Protein AF-X1W2R2-F1 (afdb_monomer_lite)

Secondary structure (DSSP, 8-state):
----S-TTSHHHHHHHHTT--S-EEEES--SPPPHHHHTSSTT-EEEEESSSTTTT-SS-HHHHHHHHT-S----EE-

pLDDT: mean 95.88, std 4.14, range [68.38, 98.69]

Foldseek 3Di:
DDDDPALPDPVNLVVLLVVQAQEAEAELDDYDHDVSNQPRHVVGYKYKAFFDPPPDPDDPRPVVCVVVVPPDTGIDID

Structure (mmCIF, N/CA/C/O backbone):
data_AF-X1W2R2-F1
#
_entry.id   AF-X1W2R2-F1
#
loop_
_atom_site.group_PDB
_atom_site.id
_atom_site.type_symbol
_atom_site.label_atom_id
_atom_site.label_alt_id
_atom_site.label_comp_id
_atom_site.label_asym_id
_atom_site.label_entity_id
_atom_site.label_seq_id
_atom_site.pdbx_PDB_ins_code
_atom_site.Cartn_x
_atom_site.Cartn_y
_atom_site.Cartn_z
_atom_site.occupancy
_atom_site.B_iso_or_equiv
_atom_site.auth_seq_id
_atom_site.auth_comp_id
_atom_site.auth_asym_id
_atom_site.auth_atom_id
_atom_site.pdbx_PDB_model_num
ATOM 1 N N . MET A 1 1 ? -12.306 15.342 9.342 1.00 68.38 1 MET A N 1
ATOM 2 C CA . MET A 1 1 ? -11.068 14.874 8.682 1.00 68.38 1 MET A CA 1
ATOM 3 C C . MET A 1 1 ? -10.158 14.335 9.775 1.00 68.38 1 MET A C 1
ATOM 5 O O . MET A 1 1 ? -9.825 15.100 10.669 1.00 68.38 1 MET A O 1
ATOM 9 N N . VAL A 1 2 ? -9.848 13.036 9.768 1.00 81.75 2 VAL A N 1
ATOM 10 C CA . VAL A 1 2 ? -8.970 12.398 10.767 1.00 81.75 2 VAL A CA 1
ATOM 11 C C . VAL A 1 2 ? -7.556 12.378 10.186 1.00 81.75 2 VAL A C 1
ATOM 13 O O . VAL A 1 2 ? -7.361 11.862 9.091 1.00 81.75 2 VAL A O 1
ATOM 16 N N . GLN A 1 3 ? -6.591 12.997 10.868 1.00 90.94 3 GLN A N 1
ATOM 17 C CA . GLN A 1 3 ? -5.190 13.092 10.427 1.00 90.94 3 GLN A CA 1
ATOM 18 C C . GLN A 1 3 ? -4.279 12.648 11.578 1.00 90.94 3 GLN A C 1
ATOM 20 O O . GLN A 1 3 ? -3.688 13.489 12.257 1.00 90.94 3 GLN A O 1
ATOM 25 N N . PRO A 1 4 ? -4.235 11.341 11.873 1.00 91.31 4 PRO A N 1
ATOM 26 C CA . PRO A 1 4 ? -3.524 10.835 13.030 1.00 91.31 4 PRO A CA 1
ATOM 27 C C . PRO A 1 4 ? -2.019 10.849 12.767 1.00 91.31 4 PRO A C 1
ATOM 29 O O . PRO A 1 4 ? -1.554 10.490 11.681 1.00 91.31 4 PRO A O 1
ATOM 32 N N . VAL A 1 5 ? -1.241 11.218 13.782 1.00 92.06 5 VAL A N 1
ATOM 33 C CA . VAL A 1 5 ? 0.226 11.152 13.709 1.00 92.06 5 VAL A CA 1
ATOM 34 C C . VAL A 1 5 ? 0.696 9.693 13.680 1.00 92.06 5 VAL A C 1
ATOM 36 O O . VAL A 1 5 ? 1.710 9.390 13.054 1.00 92.06 5 VAL A O 1
ATOM 39 N N . ASN A 1 6 ? -0.063 8.783 14.302 1.00 93.00 6 ASN A N 1
ATOM 40 C CA . ASN A 1 6 ? 0.250 7.362 14.372 1.00 93.00 6 ASN A CA 1
ATOM 41 C C . ASN A 1 6 ? -1.016 6.491 14.290 1.00 93.00 6 ASN A C 1
ATOM 43 O O . ASN A 1 6 ? -1.877 6.549 15.161 1.00 93.00 6 ASN A O 1
ATOM 47 N N . LEU A 1 7 ? -1.104 5.620 13.281 1.00 93.69 7 LEU A N 1
ATOM 48 C CA . LEU A 1 7 ? -2.217 4.673 13.115 1.00 93.69 7 LEU A CA 1
ATOM 49 C C . LEU A 1 7 ? -2.320 3.606 14.216 1.00 93.69 7 LEU A C 1
ATOM 51 O O . LEU A 1 7 ? -3.330 2.910 14.288 1.00 93.69 7 LEU A O 1
ATOM 55 N N . ARG A 1 8 ? -1.284 3.421 15.041 1.00 93.50 8 ARG A N 1
ATOM 56 C CA . ARG A 1 8 ? -1.286 2.424 16.125 1.00 93.50 8 ARG A CA 1
ATOM 57 C C . ARG A 1 8 ? -2.038 2.884 17.374 1.00 93.50 8 ARG A C 1
ATOM 59 O O . ARG A 1 8 ? -2.210 2.082 18.287 1.00 93.50 8 ARG A O 1
ATOM 66 N N . GLU A 1 9 ? -2.448 4.146 17.434 1.00 92.81 9 GLU A N 1
ATOM 67 C CA . GLU A 1 9 ?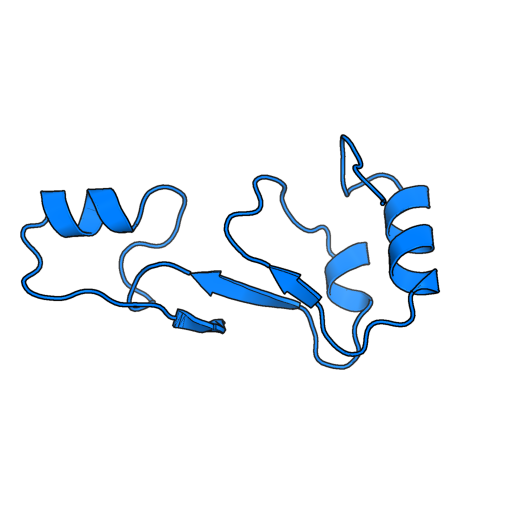 -3.280 4.670 18.518 1.00 92.81 9 GLU A CA 1
ATOM 68 C C . GLU A 1 9 ? -4.674 4.028 18.468 1.00 92.81 9 GLU A C 1
ATOM 70 O O . GLU A 1 9 ? -5.298 3.928 17.408 1.00 92.81 9 GLU A O 1
ATOM 75 N N . LYS A 1 10 ? -5.167 3.555 19.617 1.00 90.75 10 LYS A N 1
ATOM 76 C CA . LYS A 1 10 ? -6.414 2.778 19.703 1.00 90.75 10 LYS A CA 1
ATOM 77 C C . LYS A 1 10 ? -7.616 3.612 19.262 1.00 90.75 10 LYS A C 1
ATOM 79 O O . LYS A 1 10 ? -8.485 3.125 18.545 1.00 90.75 10 LYS A O 1
ATOM 84 N N . GLU A 1 11 ? -7.605 4.884 19.632 1.00 93.62 11 GLU A N 1
ATOM 85 C CA . GLU A 1 11 ? -8.617 5.881 19.305 1.00 93.62 11 GLU A CA 1
ATOM 86 C C . GLU A 1 11 ? -8.759 6.059 17.788 1.00 93.62 11 GLU A C 1
ATOM 88 O O . GLU A 1 11 ? -9.856 6.304 17.291 1.00 93.62 11 GLU A O 1
ATOM 93 N N . VAL A 1 12 ? -7.672 5.888 17.029 1.00 94.31 12 VAL A N 1
ATOM 94 C CA . VAL A 1 12 ? -7.684 6.006 15.565 1.00 94.31 12 VAL A CA 1
ATOM 95 C C . VAL A 1 12 ? -8.413 4.828 14.932 1.00 94.31 12 VAL A C 1
ATOM 97 O O . VAL A 1 12 ? -9.245 5.028 14.048 1.00 94.31 12 VAL A O 1
ATOM 100 N N . ALA A 1 13 ? -8.145 3.605 15.395 1.00 94.12 13 ALA A N 1
ATOM 101 C CA . ALA A 1 13 ? -8.861 2.420 14.926 1.00 94.12 13 ALA A CA 1
ATOM 102 C C . ALA A 1 13 ? -10.360 2.497 15.269 1.00 94.12 13 ALA A C 1
ATOM 104 O O . ALA A 1 13 ? -11.194 2.164 14.431 1.00 94.12 13 ALA A O 1
ATOM 105 N N . GLU A 1 14 ? -10.714 3.007 16.452 1.00 95.12 14 GLU A N 1
ATOM 106 C CA . GLU A 1 14 ? -12.112 3.223 16.851 1.00 95.12 14 GLU A CA 1
ATOM 107 C C . GLU A 1 14 ? -12.805 4.278 15.977 1.00 95.12 14 GLU A C 1
ATOM 109 O O . GLU A 1 14 ? -13.927 4.061 15.516 1.00 95.12 14 GLU A O 1
ATOM 114 N N . GLN A 1 15 ? -12.126 5.392 15.680 1.00 95.12 15 GLN A N 1
ATOM 115 C CA . GLN A 1 15 ? -12.633 6.413 14.760 1.00 95.12 15 GLN A CA 1
ATOM 116 C C . GLN A 1 15 ? -12.851 5.857 13.350 1.00 95.12 15 GLN A C 1
ATOM 118 O O . GLN A 1 15 ? -13.887 6.134 12.751 1.00 95.12 15 GLN A O 1
ATOM 123 N N . LEU A 1 16 ? -11.908 5.067 12.827 1.00 95.25 16 LEU A N 1
ATOM 124 C CA . LEU A 1 16 ? -12.029 4.430 11.513 1.00 95.25 16 LEU A CA 1
ATOM 125 C C . LEU A 1 16 ? -13.170 3.406 11.482 1.00 95.25 16 LEU A C 1
ATOM 127 O O . LEU A 1 16 ? -13.950 3.398 10.533 1.00 95.25 16 LEU A O 1
ATOM 131 N N . ALA A 1 17 ? -13.315 2.588 12.527 1.00 95.44 17 ALA A N 1
ATOM 132 C CA . ALA A 1 17 ? -14.403 1.620 12.640 1.00 95.44 17 ALA A CA 1
ATOM 133 C C . ALA A 1 17 ? -15.782 2.296 12.713 1.00 95.44 17 ALA A C 1
ATOM 135 O O . ALA A 1 17 ? -16.737 1.813 12.106 1.00 95.44 17 ALA A O 1
ATOM 136 N N . GLY A 1 18 ? -15.879 3.448 13.388 1.00 96.31 18 GLY A N 1
ATOM 137 C CA . GLY A 1 18 ? -17.104 4.250 13.470 1.00 96.31 18 GLY A CA 1
ATOM 138 C C . GLY A 1 18 ? -17.562 4.863 12.140 1.00 96.31 18 GLY A C 1
ATOM 139 O O . GLY A 1 18 ? -18.697 5.323 12.045 1.00 96.31 18 GLY A O 1
ATOM 140 N N . LEU A 1 19 ? -16.715 4.856 11.103 1.00 96.00 19 LEU A N 1
ATOM 141 C CA . LEU A 1 19 ? -17.108 5.244 9.742 1.00 96.00 19 LEU A CA 1
ATOM 142 C C . LEU A 1 19 ? -17.806 4.112 8.978 1.00 96.00 19 LEU A C 1
ATOM 144 O O . LEU A 1 19 ? -18.317 4.357 7.888 1.00 96.00 19 LEU A O 1
ATOM 148 N N . HIS A 1 20 ? -17.817 2.893 9.527 1.00 96.44 20 HIS A N 1
ATOM 149 C CA . HIS A 1 20 ? -18.380 1.693 8.907 1.00 96.44 20 HIS A CA 1
ATOM 150 C C . HIS A 1 20 ? -17.909 1.455 7.455 1.00 96.44 20 HIS A C 1
ATOM 152 O O . HIS A 1 20 ? -18.743 1.276 6.565 1.00 96.44 20 HIS A O 1
ATOM 158 N N . PRO A 1 21 ? -16.589 1.465 7.172 1.00 97.12 21 PRO A N 1
ATOM 159 C CA . PRO A 1 21 ? -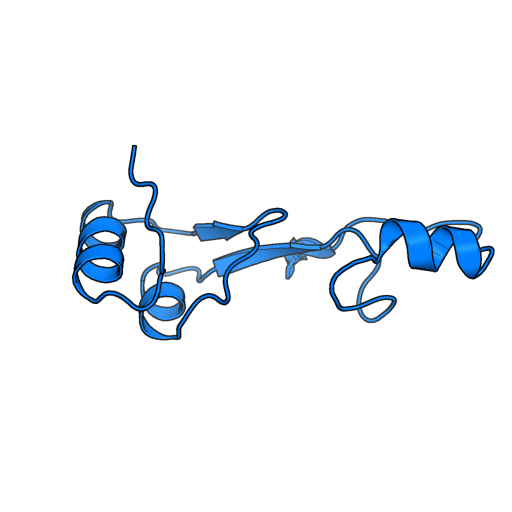16.106 1.261 5.814 1.00 97.12 21 PRO A CA 1
ATOM 160 C C . PRO A 1 21 ? -16.312 -0.192 5.374 1.00 97.12 21 PRO A C 1
ATOM 162 O O . PRO A 1 21 ? -15.930 -1.127 6.072 1.00 97.12 21 PRO A O 1
ATOM 165 N N . GLU A 1 22 ? -16.849 -0.392 4.173 1.00 98.12 22 GLU A N 1
ATOM 166 C CA . GLU A 1 22 ? -16.888 -1.721 3.550 1.00 98.12 22 GLU A CA 1
ATOM 167 C C . GLU A 1 22 ? -15.514 -2.119 2.983 1.00 98.12 22 GLU A C 1
ATOM 169 O O . GLU A 1 22 ? -15.153 -3.293 2.994 1.00 98.12 22 GLU A O 1
ATOM 174 N N . VAL A 1 23 ? -14.729 -1.134 2.533 1.00 98.06 23 VAL A N 1
ATOM 175 C CA . VAL A 1 23 ? -13.369 -1.270 1.990 1.00 98.06 23 VAL A CA 1
ATOM 176 C C . VAL A 1 23 ? -12.528 -0.064 2.407 1.00 98.06 23 VAL A C 1
ATOM 178 O O . VAL A 1 23 ? -13.042 1.051 2.514 1.00 98.06 23 VAL A O 1
AT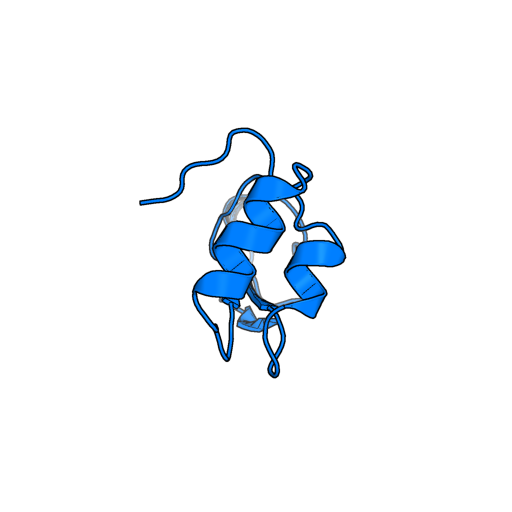OM 181 N N . ILE A 1 24 ? -11.225 -0.264 2.605 1.00 97.81 24 ILE A N 1
ATOM 182 C CA . ILE A 1 24 ? -10.260 0.831 2.762 1.00 97.81 24 ILE A CA 1
ATOM 183 C C . ILE A 1 24 ? -9.334 0.851 1.546 1.00 97.81 24 ILE A C 1
ATOM 185 O O . ILE A 1 24 ? -8.728 -0.160 1.204 1.00 97.81 24 ILE A O 1
ATOM 189 N N . VAL A 1 25 ? -9.201 2.014 0.905 1.00 98.00 25 VAL A N 1
ATOM 190 C CA . VAL A 1 25 ? -8.283 2.218 -0.225 1.00 98.00 25 VAL A CA 1
ATOM 191 C C . VAL A 1 25 ? -7.055 2.981 0.252 1.00 98.00 25 VAL A C 1
ATOM 193 O O . VAL A 1 25 ? -7.165 4.091 0.772 1.00 98.00 25 VAL A O 1
ATOM 196 N N . VAL A 1 26 ? -5.881 2.394 0.050 1.00 97.62 26 VAL A N 1
ATOM 197 C CA . VAL A 1 26 ? -4.586 2.951 0.442 1.00 97.62 26 VAL A CA 1
ATOM 198 C C . VAL A 1 26 ? -3.811 3.342 -0.813 1.00 97.62 26 VAL A C 1
ATOM 200 O O . VAL A 1 26 ? -3.618 2.537 -1.722 1.00 97.62 26 VAL A O 1
ATOM 203 N N . ALA A 1 27 ? -3.355 4.591 -0.873 1.00 96.62 27 ALA A N 1
ATOM 204 C CA . ALA A 1 27 ? -2.564 5.103 -1.986 1.00 96.62 27 ALA A CA 1
ATOM 205 C C . ALA A 1 27 ? -1.458 6.012 -1.451 1.00 96.62 27 ALA A C 1
ATOM 207 O O . ALA A 1 27 ? -1.747 7.041 -0.845 1.00 96.62 27 ALA A O 1
ATOM 208 N N . ALA A 1 28 ? -0.197 5.616 -1.657 1.00 95.00 28 ALA A N 1
ATOM 209 C CA . ALA A 1 28 ? 0.983 6.373 -1.224 1.00 95.00 28 ALA A CA 1
ATOM 210 C C . ALA A 1 28 ? 0.927 6.835 0.252 1.00 95.00 28 ALA A C 1
ATOM 212 O O . ALA A 1 28 ? 1.342 7.943 0.592 1.00 95.00 28 ALA A O 1
ATOM 213 N N . PHE A 1 29 ? 0.404 5.982 1.137 1.00 94.62 29 PHE A N 1
ATOM 214 C CA . PHE A 1 29 ? 0.290 6.284 2.559 1.00 94.62 29 PHE A CA 1
ATOM 215 C C . PHE A 1 29 ? 1.551 5.843 3.311 1.00 94.62 29 PHE A C 1
ATOM 217 O O . PHE A 1 29 ? 1.987 4.700 3.201 1.00 94.62 29 PHE A O 1
ATOM 224 N N . GLY A 1 30 ? 2.157 6.766 4.060 1.00 90.62 30 GLY A N 1
ATOM 225 C CA . GLY A 1 30 ? 3.502 6.578 4.615 1.00 90.62 30 GLY A CA 1
ATOM 226 C C . GLY A 1 30 ? 3.587 5.761 5.906 1.00 90.62 30 GLY A C 1
ATOM 227 O O . GLY A 1 30 ? 4.688 5.382 6.300 1.00 90.62 30 GLY A O 1
ATOM 228 N N . GLN A 1 31 ? 2.468 5.500 6.587 1.00 93.44 31 GLN A N 1
ATOM 229 C CA . GLN A 1 31 ? 2.477 4.720 7.827 1.00 93.44 31 GLN A CA 1
ATOM 230 C C . GLN A 1 31 ? 2.107 3.261 7.556 1.00 93.44 31 GLN A C 1
ATOM 232 O O . GLN A 1 31 ? 1.284 2.959 6.695 1.00 93.44 31 GLN A O 1
ATOM 237 N N . ILE A 1 32 ? 2.682 2.353 8.344 1.00 94.25 32 ILE A N 1
ATOM 238 C CA . ILE A 1 32 ? 2.296 0.940 8.332 1.00 94.25 32 ILE A CA 1
ATOM 239 C C . ILE A 1 32 ? 0.888 0.817 8.912 1.00 94.25 32 ILE A C 1
ATOM 241 O O . ILE A 1 32 ? 0.652 1.255 10.039 1.00 94.25 32 ILE A O 1
ATOM 245 N N . LEU A 1 33 ? -0.017 0.177 8.172 1.00 96.00 33 LEU A N 1
ATOM 246 C CA . LEU A 1 33 ? -1.335 -0.187 8.681 1.00 96.00 33 LEU A CA 1
ATOM 247 C C . LEU A 1 33 ? -1.175 -1.319 9.711 1.00 96.00 33 LEU A C 1
ATOM 249 O O . LEU A 1 33 ? -0.705 -2.400 9.348 1.00 96.00 33 LEU A O 1
ATOM 253 N N . PRO A 1 34 ? -1.516 -1.101 10.995 1.00 96.75 34 PRO A N 1
ATOM 254 C CA . PRO A 1 34 ? -1.547 -2.183 11.971 1.00 96.75 34 PRO A CA 1
ATOM 255 C C . PRO A 1 34 ? -2.721 -3.129 11.689 1.00 96.75 34 PRO A C 1
ATOM 257 O O . PRO A 1 34 ? -3.707 -2.741 11.062 1.00 96.75 34 PRO A O 1
ATOM 260 N N . GLN A 1 35 ? -2.650 -4.353 12.218 1.00 96.44 35 GLN A N 1
ATOM 261 C CA . GLN A 1 35 ? -3.709 -5.356 12.050 1.00 96.44 35 GLN A CA 1
ATOM 262 C C . GLN A 1 35 ? -5.085 -4.842 12.507 1.00 96.44 35 GLN A C 1
ATOM 264 O O . GLN A 1 35 ? -6.082 -5.072 11.836 1.00 96.44 35 GLN A O 1
ATOM 269 N N . SER A 1 36 ? -5.122 -4.029 13.570 1.00 95.88 36 SER A N 1
ATOM 270 C CA . SER A 1 36 ? -6.343 -3.386 14.075 1.00 95.88 36 SER A CA 1
ATOM 271 C C . SER A 1 36 ? -7.050 -2.478 13.067 1.00 95.88 36 SER A C 1
ATOM 273 O O . SER A 1 36 ? -8.217 -2.177 13.268 1.00 95.88 36 SER A O 1
ATOM 275 N N . VAL A 1 37 ? -6.354 -2.010 12.026 1.00 96.31 37 VAL A N 1
ATOM 276 C CA . VAL A 1 37 ? -6.936 -1.249 10.911 1.00 96.31 37 VAL A CA 1
ATOM 277 C C . VAL A 1 37 ? -7.279 -2.171 9.742 1.00 96.31 37 VAL A C 1
ATOM 279 O O . VAL A 1 37 ? -8.322 -1.993 9.119 1.00 96.31 37 VAL A O 1
ATOM 282 N N . LEU A 1 38 ? -6.424 -3.161 9.456 1.00 97.31 38 LEU A N 1
ATOM 283 C CA . LEU A 1 38 ? -6.639 -4.139 8.382 1.00 97.31 38 LEU A CA 1
ATOM 284 C C . LEU A 1 38 ? -7.912 -4.973 8.587 1.00 97.31 38 LEU A C 1
ATOM 286 O O . LEU A 1 38 ? -8.563 -5.321 7.608 1.00 97.31 38 LEU A O 1
ATOM 290 N N . ASP A 1 39 ? -8.276 -5.240 9.843 1.00 97.19 39 ASP A N 1
ATOM 291 C CA . ASP A 1 39 ? -9.449 -6.042 10.213 1.00 97.19 39 ASP A CA 1
ATOM 292 C C . ASP A 1 39 ? -10.772 -5.250 10.223 1.00 97.19 39 ASP A C 1
ATOM 294 O O . ASP A 1 39 ? -11.828 -5.835 10.455 1.00 97.19 39 ASP A O 1
ATOM 298 N N . ILE A 1 40 ? -10.743 -3.926 10.015 1.00 97.12 40 ILE A N 1
ATOM 299 C CA . ILE A 1 40 ? -11.948 -3.079 10.077 1.00 97.12 40 ILE A CA 1
ATOM 300 C C . ILE A 1 40 ? -12.898 -3.341 8.892 1.00 97.12 40 ILE A C 1
ATOM 302 O O . ILE A 1 40 ? -14.068 -3.646 9.134 1.00 97.12 40 ILE A O 1
ATOM 306 N N . PRO A 1 41 ? -12.467 -3.176 7.625 1.00 98.00 41 PRO A N 1
ATOM 307 C CA . PRO A 1 41 ? -13.366 -3.312 6.484 1.00 98.00 41 PRO A CA 1
ATOM 308 C C . PRO A 1 41 ? -13.671 -4.774 6.147 1.00 98.00 41 PRO A C 1
ATOM 310 O O . PRO A 1 41 ? -12.769 -5.604 6.048 1.00 98.00 41 PRO A O 1
ATOM 313 N N . GLY A 1 42 ? 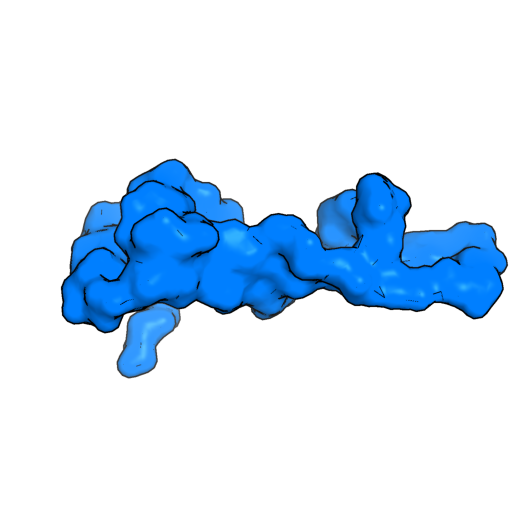-14.940 -5.074 5.854 1.00 96.81 42 GLY A N 1
ATOM 314 C CA . GLY A 1 42 ? -15.379 -6.424 5.477 1.00 96.81 42 GLY A CA 1
ATOM 315 C C . GLY A 1 42 ? -14.723 -6.967 4.199 1.00 96.81 42 GLY A C 1
ATOM 316 O O . GLY A 1 42 ? -14.488 -8.169 4.100 1.00 96.81 42 GLY A O 1
ATOM 317 N N . TYR A 1 43 ? -14.377 -6.093 3.246 1.00 97.69 43 TYR A N 1
ATOM 318 C CA . TYR A 1 43 ? -13.636 -6.450 2.028 1.00 97.69 43 TYR A CA 1
ATOM 319 C C . TYR A 1 43 ? -12.122 -6.209 2.134 1.00 97.69 43 TYR A C 1
ATOM 321 O O . TYR A 1 43 ? -11.408 -6.337 1.139 1.00 97.69 43 TYR A O 1
ATOM 329 N N . GLY A 1 44 ? -11.616 -5.882 3.324 1.00 97.12 44 GLY A N 1
ATOM 330 C CA . GLY A 1 44 ? -10.198 -5.643 3.562 1.00 97.12 44 GLY A CA 1
ATOM 331 C C . GLY A 1 44 ? -9.698 -4.273 3.088 1.00 97.12 44 GLY A C 1
ATOM 332 O O . GLY A 1 44 ? -10.456 -3.373 2.703 1.00 97.12 44 GLY A O 1
ATOM 333 N N . CYS A 1 45 ? -8.379 -4.115 3.159 1.00 98.12 45 CYS A N 1
ATOM 334 C CA . CYS A 1 45 ? -7.668 -2.938 2.680 1.00 98.12 45 CYS A CA 1
ATOM 335 C C . CYS A 1 45 ? -7.005 -3.260 1.344 1.00 98.12 45 CYS A C 1
ATOM 337 O O . CYS A 1 45 ? -6.210 -4.194 1.282 1.00 98.12 45 CYS A O 1
ATOM 339 N N . ILE A 1 46 ? -7.277 -2.455 0.318 1.00 98.12 46 ILE A N 1
ATOM 340 C CA . ILE A 1 46 ? -6.596 -2.549 -0.975 1.00 98.12 46 ILE A CA 1
ATOM 341 C C . ILE A 1 46 ? -5.558 -1.442 -1.114 1.00 98.12 46 ILE A C 1
ATOM 343 O O . ILE A 1 46 ? -5.789 -0.300 -0.710 1.00 98.12 46 ILE A O 1
ATOM 347 N N . ASN A 1 47 ? -4.419 -1.759 -1.714 1.00 98.06 47 ASN A N 1
ATOM 348 C CA . ASN A 1 47 ? -3.328 -0.825 -1.939 1.00 98.06 47 ASN A CA 1
ATOM 349 C C . ASN A 1 47 ? -3.064 -0.613 -3.434 1.00 98.06 47 ASN A C 1
ATOM 351 O O . ASN A 1 47 ? -2.904 -1.563 -4.199 1.00 98.06 47 ASN A O 1
ATOM 355 N N . ILE A 1 48 ? -2.944 0.655 -3.829 1.00 98.19 48 ILE A N 1
ATOM 356 C CA . ILE A 1 48 ? -2.522 1.067 -5.168 1.00 98.19 48 ILE A CA 1
ATOM 357 C C . ILE A 1 48 ? -0.994 1.130 -5.187 1.00 98.19 48 ILE A C 1
ATOM 359 O O . ILE A 1 48 ? -0.391 2.073 -4.669 1.00 98.19 48 ILE A O 1
ATOM 363 N N . HIS A 1 49 ? -0.355 0.124 -5.784 1.00 98.38 49 HIS A N 1
ATOM 364 C CA . HIS A 1 49 ? 1.103 0.042 -5.863 1.00 98.38 49 HIS A CA 1
ATOM 365 C C . HIS A 1 49 ? 1.605 0.433 -7.265 1.00 98.38 49 HIS A C 1
ATOM 367 O O . HIS A 1 49 ? 1.210 -0.217 -8.234 1.00 98.38 49 HIS A O 1
ATOM 373 N N . PRO A 1 50 ? 2.486 1.444 -7.419 1.00 97.94 50 PRO A N 1
ATOM 374 C CA . PRO A 1 50 ? 2.930 1.935 -8.728 1.00 97.94 50 PRO A CA 1
ATOM 375 C C . PRO A 1 50 ? 4.052 1.091 -9.363 1.00 97.94 50 PRO A C 1
ATOM 377 O O . PRO A 1 50 ? 5.084 1.609 -9.793 1.00 97.94 50 PRO A O 1
ATOM 380 N N . SER A 1 51 ? 3.847 -0.225 -9.413 1.00 98.38 51 SER A N 1
ATOM 381 C CA . SER A 1 51 ? 4.575 -1.149 -10.286 1.00 98.38 51 SER A CA 1
ATOM 382 C C . SER A 1 51 ? 3.696 -2.334 -10.687 1.00 98.38 51 SER A C 1
ATOM 384 O O . SER A 1 51 ? 2.632 -2.575 -10.109 1.00 98.38 51 SER A O 1
ATOM 386 N N . LEU A 1 52 ? 4.172 -3.122 -11.654 1.00 98.31 52 LEU A N 1
ATOM 387 C CA . LEU A 1 52 ? 3.644 -4.458 -11.924 1.00 98.31 52 LEU A CA 1
ATOM 388 C C . LEU A 1 52 ? 4.230 -5.447 -10.907 1.00 98.31 52 LEU A C 1
ATOM 390 O O . LEU A 1 52 ? 5.330 -5.978 -11.086 1.00 98.31 52 LEU A O 1
ATOM 394 N N . LEU A 1 53 ? 3.513 -5.663 -9.804 1.00 98.19 53 LEU A N 1
ATOM 395 C CA . LEU A 1 53 ? 3.901 -6.626 -8.780 1.00 98.19 53 LEU A CA 1
ATOM 396 C C . LEU A 1 53 ? 4.049 -8.036 -9.399 1.00 98.19 53 LEU A C 1
ATOM 398 O O . LEU A 1 53 ? 3.304 -8.388 -10.310 1.00 98.19 53 LEU A O 1
ATOM 402 N N . PRO A 1 54 ? 5.010 -8.857 -8.928 1.00 97.56 54 PRO A N 1
ATOM 403 C CA . PRO A 1 54 ? 5.832 -8.662 -7.731 1.00 97.56 54 PRO A CA 1
ATOM 404 C C . PRO A 1 54 ? 7.077 -7.775 -7.931 1.00 97.56 54 PRO A C 1
ATOM 406 O O . PRO A 1 54 ? 7.857 -7.632 -6.988 1.00 97.56 54 PRO A O 1
ATOM 409 N N . ARG A 1 55 ? 7.288 -7.187 -9.117 1.00 97.69 55 ARG A N 1
ATOM 410 C CA . ARG A 1 55 ? 8.459 -6.347 -9.416 1.00 97.69 55 ARG A CA 1
ATOM 411 C C . ARG A 1 55 ? 8.389 -5.018 -8.655 1.00 97.69 55 ARG A C 1
ATOM 413 O O . ARG A 1 55 ? 7.311 -4.462 -8.474 1.00 97.69 55 ARG A O 1
ATOM 420 N N . PHE A 1 56 ? 9.538 -4.516 -8.199 1.00 97.44 56 PHE A N 1
ATOM 421 C CA . PHE A 1 56 ? 9.689 -3.250 -7.460 1.00 97.44 56 PHE A CA 1
ATOM 422 C C . PHE A 1 56 ? 8.718 -3.049 -6.282 1.00 97.44 56 PHE A C 1
ATOM 424 O O . PHE A 1 56 ? 8.047 -2.026 -6.170 1.00 97.44 56 PHE A O 1
ATOM 431 N N . ARG A 1 57 ? 8.645 -4.012 -5.359 1.00 97.25 57 ARG A N 1
ATOM 432 C CA . ARG A 1 57 ? 8.029 -3.760 -4.043 1.00 97.25 57 ARG A CA 1
ATOM 433 C C . ARG A 1 57 ? 8.780 -2.647 -3.299 1.00 97.25 57 ARG A C 1
ATOM 435 O O . ARG A 1 57 ? 9.977 -2.454 -3.505 1.00 97.25 57 ARG A O 1
ATOM 442 N N . GLY A 1 58 ? 8.098 -1.981 -2.371 1.00 93.75 58 GLY A N 1
ATOM 443 C CA . GLY A 1 58 ? 8.708 -0.994 -1.479 1.00 93.75 58 GLY A CA 1
ATOM 444 C C . GLY A 1 58 ? 8.492 0.454 -1.916 1.00 93.75 58 GLY A C 1
ATOM 445 O O . GLY A 1 58 ? 7.535 0.770 -2.613 1.00 93.75 58 GLY A O 1
ATOM 446 N N . ALA A 1 59 ? 9.368 1.343 -1.448 1.00 94.12 59 ALA A N 1
ATOM 447 C CA . ALA A 1 59 ? 9.083 2.777 -1.356 1.00 94.12 59 ALA A CA 1
ATOM 448 C C . ALA A 1 59 ? 9.295 3.590 -2.647 1.00 94.12 59 ALA A C 1
ATOM 450 O O . ALA A 1 59 ? 8.845 4.730 -2.723 1.00 94.12 59 ALA A O 1
ATOM 451 N N . SER A 1 60 ? 10.007 3.065 -3.649 1.00 96.88 60 SER A N 1
ATOM 452 C CA . SER A 1 60 ? 10.402 3.859 -4.830 1.00 96.88 60 SER A CA 1
ATOM 453 C C . SER A 1 60 ? 10.257 3.112 -6.163 1.00 96.88 60 SER A C 1
ATOM 455 O O . SER A 1 60 ? 11.202 3.077 -6.951 1.00 96.88 60 SER A O 1
ATOM 457 N N . PRO A 1 61 ? 9.086 2.515 -6.451 1.00 97.75 61 PRO A N 1
ATOM 458 C CA . PRO A 1 61 ? 8.914 1.645 -7.613 1.00 97.75 61 PRO A CA 1
ATOM 459 C C . PRO A 1 61 ? 9.088 2.352 -8.961 1.00 97.75 61 PRO A C 1
ATOM 461 O O . PRO A 1 61 ? 9.702 1.790 -9.863 1.00 97.75 61 PRO A O 1
ATOM 464 N N . VAL A 1 62 ? 8.606 3.593 -9.093 1.00 98.00 62 VAL A N 1
ATOM 465 C CA . VAL A 1 62 ? 8.703 4.365 -10.344 1.00 98.00 62 VAL A CA 1
ATOM 466 C C . VAL A 1 62 ? 10.160 4.664 -10.686 1.00 98.00 62 VAL A C 1
ATOM 468 O O . VAL A 1 62 ? 10.615 4.366 -11.786 1.00 98.00 62 VAL A O 1
ATOM 471 N N . ALA A 1 63 ? 10.913 5.205 -9.723 1.00 98.38 63 ALA A N 1
ATOM 472 C CA . ALA A 1 63 ? 12.332 5.484 -9.911 1.00 98.38 63 ALA A CA 1
ATOM 473 C C . ALA A 1 63 ? 13.115 4.196 -10.204 1.00 98.38 63 ALA A C 1
ATOM 475 O O . ALA A 1 63 ? 13.956 4.189 -11.097 1.00 98.38 63 ALA A O 1
ATOM 476 N N . ALA A 1 64 ? 12.804 3.100 -9.503 1.00 98.31 64 ALA A N 1
ATOM 477 C CA . ALA A 1 64 ? 13.453 1.811 -9.716 1.00 98.31 64 ALA A CA 1
ATOM 478 C C . ALA A 1 64 ? 13.211 1.248 -11.128 1.00 98.31 64 ALA A C 1
ATOM 480 O O . ALA A 1 64 ? 14.154 0.746 -11.734 1.00 98.31 64 ALA A O 1
ATOM 481 N N . ALA A 1 65 ? 11.998 1.387 -11.676 1.00 98.62 65 ALA A N 1
ATOM 482 C CA . ALA A 1 65 ? 11.693 0.989 -13.051 1.00 98.62 65 ALA A CA 1
ATOM 483 C C . ALA A 1 65 ? 12.496 1.800 -14.082 1.00 98.62 65 ALA A C 1
ATOM 485 O O . ALA A 1 65 ? 13.086 1.221 -14.991 1.00 98.62 65 ALA A O 1
ATOM 486 N N . ILE A 1 66 ? 12.594 3.123 -13.895 1.00 98.56 66 ILE A N 1
ATOM 487 C CA . ILE A 1 66 ? 13.396 4.003 -14.763 1.00 98.56 66 ILE A CA 1
ATOM 488 C C . ILE A 1 66 ? 14.884 3.626 -14.697 1.00 98.56 66 ILE A C 1
ATOM 490 O O . ILE A 1 66 ? 15.529 3.472 -15.729 1.00 98.56 66 ILE A O 1
ATOM 494 N N . LEU A 1 67 ? 15.428 3.452 -13.488 1.00 98.56 67 LEU A N 1
ATOM 495 C CA . LEU A 1 67 ? 16.830 3.081 -13.258 1.00 98.56 67 LEU A CA 1
ATOM 496 C C 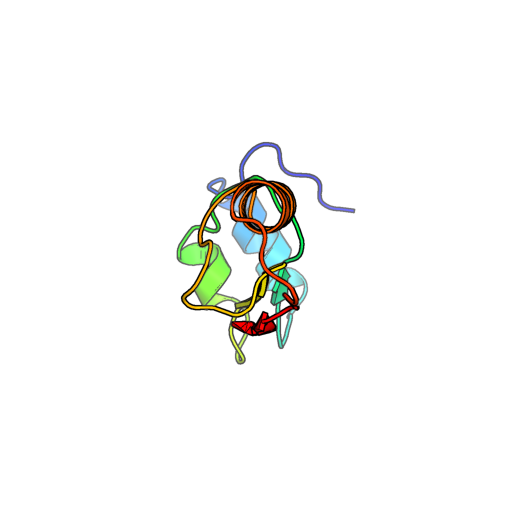. LEU A 1 67 ? 17.186 1.715 -13.857 1.00 98.56 67 LEU A C 1
ATOM 498 O O . LEU A 1 67 ? 18.306 1.528 -14.324 1.00 98.56 67 LEU A O 1
ATOM 502 N N . ALA A 1 68 ? 16.245 0.770 -13.845 1.00 98.38 68 ALA A N 1
ATOM 503 C CA . ALA A 1 68 ? 16.416 -0.547 -14.447 1.00 98.38 68 ALA A CA 1
ATOM 504 C C . ALA A 1 68 ? 16.311 -0.537 -15.983 1.00 98.38 68 ALA A C 1
ATOM 506 O O . ALA A 1 68 ? 16.663 -1.534 -16.612 1.00 98.38 68 ALA A 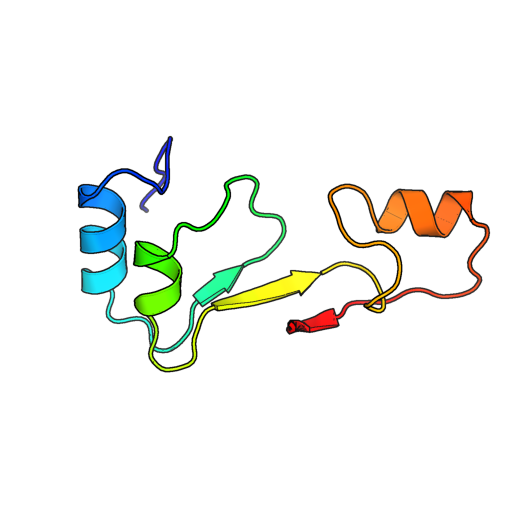O 1
ATOM 507 N N . GLY A 1 69 ? 15.856 0.571 -16.581 1.00 98.50 69 GLY A N 1
ATOM 508 C CA . GLY A 1 69 ? 15.622 0.672 -18.020 1.00 98.50 69 GLY A CA 1
ATOM 509 C C . GLY A 1 69 ? 14.413 -0.138 -18.491 1.00 98.50 69 GLY A C 1
ATOM 510 O O . GLY A 1 69 ? 14.410 -0.613 -19.625 1.00 98.50 69 GLY A O 1
ATOM 511 N N . ASP A 1 70 ? 13.408 -0.327 -17.631 1.00 98.50 70 ASP A N 1
ATOM 512 C CA . ASP A 1 70 ? 12.197 -1.060 -17.993 1.00 98.50 70 ASP A CA 1
ATOM 513 C C . ASP A 1 70 ? 11.422 -0.305 -19.084 1.00 98.50 70 ASP A C 1
ATOM 515 O O . ASP A 1 70 ? 11.061 0.859 -18.910 1.00 98.50 70 ASP A O 1
ATOM 519 N N . GLU A 1 71 ? 11.129 -0.981 -20.198 1.00 98.31 71 GLU A N 1
ATOM 520 C CA . GLU A 1 71 ? 10.356 -0.414 -21.315 1.00 98.31 71 GLU A CA 1
ATOM 521 C C . GLU A 1 71 ? 8.916 -0.072 -20.905 1.00 98.31 71 GLU A C 1
ATOM 523 O O . GLU A 1 71 ? 8.338 0.913 -21.362 1.00 98.31 71 GLU A O 1
ATOM 528 N N . PHE A 1 72 ? 8.343 -0.874 -20.007 1.00 98.06 72 PHE A N 1
ATOM 529 C CA . PHE A 1 72 ? 7.025 -0.645 -19.441 1.00 98.06 72 PHE A CA 1
ATOM 530 C C . PHE A 1 72 ? 6.997 -0.985 -17.952 1.00 98.06 72 PHE A C 1
ATOM 532 O O . PHE A 1 72 ? 7.691 -1.868 -17.455 1.00 98.06 72 PHE A O 1
ATOM 539 N N . THR A 1 73 ? 6.124 -0.285 -17.241 1.00 98.38 73 THR A N 1
ATOM 540 C CA . THR A 1 73 ? 5.708 -0.597 -15.873 1.00 98.38 73 THR A CA 1
ATOM 541 C C . THR A 1 73 ? 4.197 -0.371 -15.785 1.00 98.38 73 THR A C 1
ATOM 543 O O . THR A 1 73 ? 3.525 -0.240 -16.808 1.00 98.38 73 THR A O 1
ATOM 546 N N . GLY A 1 74 ? 3.623 -0.341 -14.590 1.00 98.00 74 GLY A N 1
ATOM 547 C CA . GLY A 1 74 ? 2.189 -0.159 -14.421 1.00 98.00 74 GLY A CA 1
ATOM 548 C C . GLY A 1 74 ? 1.792 0.016 -12.968 1.00 98.00 74 GLY A C 1
ATOM 549 O O . GLY A 1 74 ? 2.600 0.417 -12.134 1.00 98.00 74 GLY A O 1
ATOM 550 N N . VAL A 1 75 ? 0.532 -0.289 -12.682 1.00 98.50 75 VAL A N 1
ATOM 551 C CA . VAL A 1 75 ? -0.059 -0.202 -11.348 1.00 98.50 75 VAL A CA 1
ATOM 552 C C . VAL A 1 75 ? -0.685 -1.546 -11.009 1.00 98.50 75 VAL A C 1
ATOM 554 O O . VAL A 1 75 ? -1.351 -2.147 -11.850 1.00 98.50 75 VAL A O 1
ATOM 557 N N . SER A 1 76 ? -0.488 -2.000 -9.775 1.00 98.69 76 SER A N 1
ATOM 558 C CA . SER A 1 76 ? -1.152 -3.180 -9.220 1.00 98.69 76 SER A CA 1
ATOM 559 C C . SER A 1 76 ? -2.112 -2.762 -8.112 1.00 98.69 76 SER A C 1
ATOM 561 O O . SER A 1 76 ? -1.778 -1.895 -7.304 1.00 98.69 76 SER A O 1
ATOM 563 N N . ILE A 1 77 ? -3.273 -3.411 -8.058 1.00 98.19 77 ILE A N 1
ATOM 564 C CA . ILE A 1 77 ? -4.164 -3.389 -6.895 1.00 98.19 77 ILE A CA 1
ATOM 565 C C . ILE A 1 77 ? -3.891 -4.677 -6.122 1.00 98.19 77 ILE A C 1
ATOM 567 O O . ILE A 1 77 ? -4.004 -5.756 -6.708 1.00 98.19 77 ILE A O 1
ATOM 571 N N . MET A 1 78 ? -3.478 -4.565 -4.858 1.00 94.56 78 MET A N 1
ATOM 572 C CA . MET A 1 78 ? -3.247 -5.716 -3.973 1.00 94.56 78 MET A CA 1
ATOM 573 C C . MET A 1 78 ? -4.017 -5.606 -2.672 1.00 94.56 78 MET A C 1
ATOM 575 O O . MET A 1 78 ? -4.263 -4.450 -2.262 1.00 94.56 78 MET A O 1
#

InterPro domains:
  IPR002376 Formyl transferase, N-terminal [PF00551] (3-78)
  IPR036477 Formyl transferase, N-terminal domain superfamily [SSF53328] (3-78)

Organism: NCBI:txid412755

Sequence (78 aa):
MVQPVNLREKEVAEQLAGLHPEVIVVAAFGQILPQSVLDIPGYGCINIHPSLLPRFRGASPVAAAILAGDEFTGVSIM

Radius of gyration: 15.04 Å; chains: 1; bounding box: 35×24×41 Å